Protein AF-A0A661T177-F1 (afdb_monomer_lite)

Sequence (57 aa):
MPVKTEQIVDTVSRLIEPVFDEMGMQLVDVEYVSQGGRWVLRIYADRPGGITLDDCA

Secondary structure (DSSP, 8-state):
----HHHHHHHHHHHHHHHHHHTT-EEEEEEEEEETTEEEEEEEEE-TT---GGGG-

Foldseek 3Di:
DPDPQVNVQVVVCVVCQVVCVVVQKDWDGWGWDQDPNDTDIDTDIAHDVGDDVVNVD

pLDDT: mean 88.07, std 9.69, range [46.28, 95.5]

Structure (mmCIF, N/CA/C/O backbone):
data_AF-A0A661T177-F1
#
_entry.id   AF-A0A661T177-F1
#
loop_
_atom_site.group_PDB
_atom_site.id
_atom_site.type_symbol
_atom_site.label_atom_id
_atom_site.label_alt_id
_atom_site.label_comp_id
_atom_site.label_asym_id
_atom_site.label_entity_id
_atom_site.label_seq_id
_atom_site.pdbx_PDB_ins_code
_atom_site.Cartn_x
_atom_site.Cartn_y
_atom_site.Cartn_z
_atom_site.occupancy
_atom_site.B_iso_or_equiv
_atom_site.auth_seq_id
_atom_site.auth_comp_id
_atom_site.auth_asym_id
_atom_site.auth_atom_id
_atom_site.pdbx_PDB_model_num
ATOM 1 N N . MET A 1 1 ? 13.461 9.171 -19.001 1.00 46.28 1 MET A N 1
ATOM 2 C CA . MET A 1 1 ? 13.819 9.320 -17.574 1.00 46.28 1 MET A CA 1
ATOM 3 C C . MET A 1 1 ? 13.370 8.051 -16.870 1.00 46.28 1 MET A C 1
ATOM 5 O O . MET A 1 1 ? 12.195 7.733 -17.010 1.00 46.28 1 MET A O 1
ATOM 9 N N . PRO A 1 2 ? 14.255 7.269 -16.230 1.00 52.66 2 PRO A N 1
ATOM 10 C CA . PRO A 1 2 ? 13.816 6.092 -15.491 1.00 52.66 2 PRO A CA 1
ATOM 11 C C . PRO A 1 2 ? 13.052 6.579 -14.260 1.00 52.66 2 PRO A C 1
ATOM 13 O O . PRO A 1 2 ? 13.621 7.258 -13.407 1.00 52.66 2 PRO A O 1
ATOM 16 N N . VAL A 1 3 ? 11.752 6.300 -14.207 1.00 60.69 3 VAL A N 1
ATOM 17 C CA . VAL A 1 3 ? 10.963 6.539 -12.999 1.00 60.69 3 VAL A CA 1
ATOM 18 C C . VAL A 1 3 ? 11.530 5.610 -11.932 1.00 60.69 3 VAL A C 1
ATOM 20 O O . VAL A 1 3 ? 11.586 4.397 -12.138 1.00 60.69 3 VAL A O 1
ATOM 23 N N . LYS A 1 4 ? 12.031 6.170 -10.830 1.00 78.44 4 LYS A N 1
ATOM 24 C CA . LYS A 1 4 ? 12.529 5.347 -9.728 1.00 78.44 4 LYS A CA 1
ATOM 25 C C . LYS A 1 4 ? 11.325 4.719 -9.034 1.00 78.44 4 LYS A C 1
ATOM 27 O O . LYS A 1 4 ? 10.388 5.432 -8.692 1.00 78.44 4 LYS A O 1
ATOM 32 N N . THR A 1 5 ? 11.368 3.412 -8.802 1.00 82.62 5 THR A N 1
ATOM 33 C CA . THR A 1 5 ? 10.351 2.648 -8.059 1.00 82.62 5 THR A CA 1
ATOM 34 C C . THR A 1 5 ? 9.924 3.350 -6.767 1.00 82.62 5 THR A C 1
ATOM 36 O O . THR A 1 5 ? 8.738 3.472 -6.497 1.00 82.62 5 THR A O 1
ATOM 39 N N . GLU A 1 6 ? 10.887 3.908 -6.037 1.00 85.62 6 GLU A N 1
ATOM 40 C CA . GLU A 1 6 ? 10.685 4.690 -4.810 1.00 85.62 6 GLU A CA 1
ATOM 41 C C . GLU A 1 6 ? 9.760 5.902 -4.998 1.00 85.62 6 GLU A C 1
ATOM 43 O O . GLU A 1 6 ? 8.923 6.178 -4.149 1.00 85.62 6 GLU A O 1
ATOM 48 N N . GLN A 1 7 ? 9.855 6.603 -6.134 1.00 91.38 7 GLN A N 1
ATOM 49 C CA . GLN A 1 7 ? 8.978 7.740 -6.432 1.00 91.38 7 GLN A CA 1
ATOM 50 C C . GLN A 1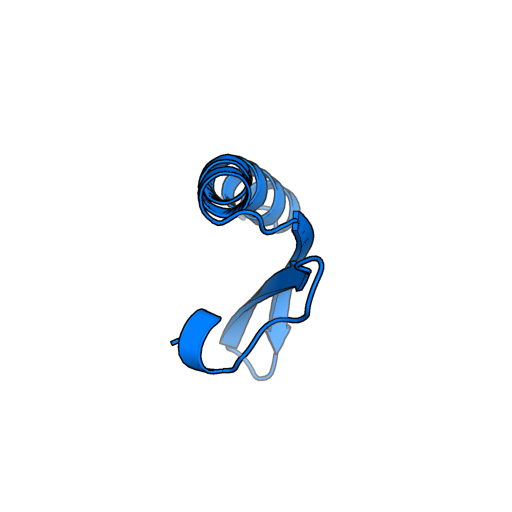 7 ? 7.543 7.293 -6.705 1.00 91.38 7 GLN A C 1
ATOM 52 O O . GLN A 1 7 ? 6.608 8.023 -6.387 1.00 91.38 7 GLN A O 1
ATOM 57 N N . ILE A 1 8 ? 7.365 6.114 -7.309 1.00 91.88 8 ILE A N 1
ATOM 58 C CA . ILE A 1 8 ? 6.037 5.538 -7.548 1.00 91.88 8 ILE A CA 1
ATOM 59 C C . ILE A 1 8 ? 5.421 5.147 -6.213 1.00 91.88 8 ILE A C 1
ATOM 6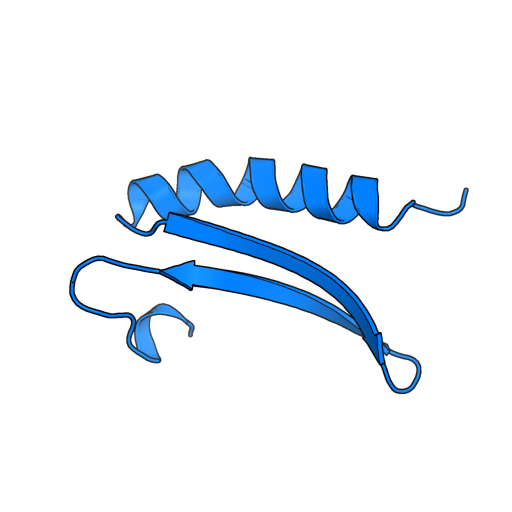1 O O . ILE A 1 8 ? 4.303 5.562 -5.943 1.00 91.88 8 ILE A O 1
ATOM 65 N N . VAL A 1 9 ? 6.167 4.421 -5.377 1.00 94.19 9 VAL A N 1
ATOM 66 C CA . VAL A 1 9 ? 5.739 4.023 -4.029 1.00 94.19 9 VAL A CA 1
ATOM 67 C C . VAL A 1 9 ? 5.322 5.250 -3.216 1.00 94.19 9 VAL A C 1
ATOM 69 O O . VAL A 1 9 ? 4.178 5.320 -2.789 1.00 94.19 9 VAL A O 1
ATOM 72 N N . ASP A 1 10 ? 6.177 6.270 -3.112 1.00 94.56 10 ASP A N 1
ATOM 73 C CA . ASP A 1 10 ? 5.877 7.496 -2.356 1.00 94.56 10 ASP A CA 1
ATOM 74 C C . ASP A 1 10 ? 4.662 8.267 -2.901 1.00 94.56 10 ASP A C 1
ATOM 76 O O . ASP A 1 10 ? 3.834 8.774 -2.142 1.00 94.56 10 ASP A O 1
ATOM 80 N N . THR A 1 11 ? 4.532 8.361 -4.227 1.00 94.81 11 THR A N 1
ATOM 81 C CA . THR A 1 11 ? 3.378 9.032 -4.843 1.00 94.81 11 THR A CA 1
ATOM 82 C C . THR A 1 11 ? 2.094 8.264 -4.553 1.00 94.81 11 THR A C 1
ATOM 84 O O . THR A 1 11 ? 1.083 8.864 -4.204 1.00 94.81 11 THR A O 1
ATOM 87 N N . VAL A 1 12 ? 2.132 6.941 -4.694 1.00 95.25 12 VAL A N 1
ATOM 88 C CA . VAL A 1 12 ? 0.986 6.062 -4.472 1.00 95.25 12 VAL A CA 1
ATOM 89 C C . VAL A 1 12 ? 0.570 6.085 -3.002 1.00 95.25 12 VAL A C 1
ATOM 91 O O . VAL A 1 12 ? -0.607 6.299 -2.733 1.00 95.25 12 VAL A O 1
ATOM 94 N N . SER A 1 13 ? 1.505 5.968 -2.055 1.00 94.69 13 SER A N 1
ATOM 95 C CA . SER A 1 13 ? 1.198 6.023 -0.620 1.00 94.69 13 SER A CA 1
ATOM 96 C C . SER A 1 13 ? 0.479 7.318 -0.241 1.00 94.69 13 SER A C 1
ATOM 98 O O . SER A 1 13 ? -0.601 7.262 0.339 1.00 94.69 13 SER A O 1
ATOM 100 N N . ARG A 1 14 ? 0.991 8.480 -0.676 1.00 95.50 14 ARG A N 1
ATOM 101 C CA . ARG A 1 14 ? 0.371 9.789 -0.386 1.00 95.50 14 ARG A CA 1
ATOM 102 C C . ARG A 1 14 ? -1.017 9.971 -0.996 1.00 95.50 14 ARG A C 1
ATOM 104 O O . ARG A 1 14 ? -1.807 10.763 -0.493 1.00 95.50 14 ARG A O 1
ATOM 111 N N . LEU A 1 15 ? -1.299 9.299 -2.111 1.00 95.00 15 LEU A N 1
ATOM 112 C CA . LEU A 1 15 ? -2.613 9.348 -2.751 1.00 95.00 15 LEU A CA 1
ATOM 113 C C . LEU A 1 15 ? -3.626 8.442 -2.047 1.00 95.00 15 LEU A C 1
ATOM 115 O O . LEU A 1 15 ? -4.809 8.767 -2.023 1.00 95.00 15 LEU A O 1
ATOM 119 N N . ILE A 1 16 ? -3.169 7.312 -1.508 1.00 94.06 16 ILE A N 1
ATOM 120 C CA . ILE A 1 16 ? -4.037 6.268 -0.957 1.00 94.06 16 ILE A CA 1
ATOM 121 C C . ILE A 1 16 ? -4.281 6.453 0.542 1.00 94.06 16 ILE A C 1
ATOM 123 O O . ILE A 1 16 ? -5.387 6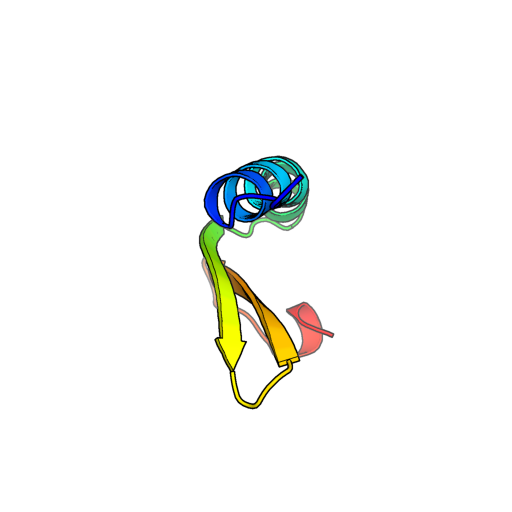.167 0.989 1.00 94.06 16 ILE A O 1
ATOM 127 N N . GLU A 1 17 ? -3.310 6.966 1.304 1.00 93.50 17 GLU A N 1
ATOM 128 C CA . GLU A 1 17 ? -3.456 7.269 2.739 1.00 93.50 17 GLU A CA 1
ATOM 129 C C . GLU A 1 17 ? -4.790 7.946 3.101 1.00 93.50 17 GLU A C 1
ATOM 131 O O . GLU A 1 17 ? -5.526 7.371 3.902 1.00 93.50 17 GLU A O 1
ATOM 136 N N . PRO A 1 18 ? -5.186 9.084 2.490 1.00 95.19 18 PRO A N 1
ATOM 137 C CA . PRO A 1 18 ? -6.445 9.736 2.854 1.00 95.19 18 PRO A CA 1
ATOM 138 C C . PRO A 1 18 ? -7.679 8.885 2.523 1.00 95.19 18 PRO A C 1
ATOM 140 O O . PRO A 1 18 ? -8.673 8.937 3.240 1.00 95.19 18 PRO A O 1
ATOM 143 N N . VAL A 1 19 ? -7.620 8.071 1.464 1.00 92.81 19 VAL A N 1
ATOM 144 C CA . VAL A 1 19 ? -8.714 7.163 1.086 1.00 92.81 19 VAL A CA 1
ATOM 145 C C . VAL A 1 19 ? -8.851 6.042 2.115 1.00 92.81 19 VAL A C 1
ATOM 147 O O . VAL A 1 19 ? -9.957 5.675 2.501 1.00 92.81 19 VAL A O 1
ATOM 150 N N . PHE A 1 20 ? -7.727 5.500 2.581 1.00 92.19 20 PHE A N 1
ATOM 151 C CA . PHE A 1 20 ? -7.725 4.452 3.596 1.00 92.19 20 PHE A CA 1
ATOM 152 C C . PHE A 1 20 ? -8.228 4.989 4.932 1.00 92.19 20 PHE A C 1
ATOM 154 O O . PHE A 1 20 ? -9.095 4.351 5.529 1.00 92.19 20 PHE A O 1
ATOM 161 N N . ASP A 1 21 ? -7.795 6.185 5.332 1.00 90.88 21 ASP A N 1
ATOM 162 C CA . ASP A 1 21 ? -8.290 6.860 6.532 1.00 90.88 21 ASP A CA 1
ATOM 163 C C . ASP A 1 21 ? -9.816 7.061 6.482 1.00 90.88 21 ASP A C 1
ATOM 165 O O . ASP A 1 21 ? -10.516 6.736 7.445 1.00 90.88 21 ASP A O 1
ATOM 169 N N . GLU A 1 22 ? -10.360 7.518 5.347 1.00 92.19 22 GLU A N 1
ATOM 170 C CA . GLU A 1 22 ? -11.811 7.665 5.141 1.00 92.19 22 GLU A CA 1
ATOM 171 C C . GLU A 1 22 ? -12.566 6.329 5.236 1.00 92.19 22 GLU A C 1
ATOM 173 O O . GLU A 1 22 ? -13.696 6.276 5.727 1.00 92.19 22 GLU A O 1
ATOM 178 N N . MET A 1 23 ? -11.936 5.233 4.811 1.00 88.25 23 MET A N 1
ATOM 179 C CA . MET A 1 23 ? -12.487 3.879 4.889 1.00 88.25 23 MET A CA 1
ATOM 180 C C . MET A 1 23 ? -12.191 3.176 6.227 1.00 88.25 23 MET A C 1
ATOM 182 O O . MET A 1 23 ? -12.495 1.983 6.372 1.00 88.25 23 MET A O 1
ATOM 186 N N . GLY A 1 24 ? -11.579 3.871 7.192 1.00 90.19 24 GLY A N 1
ATOM 187 C CA . GLY A 1 24 ? -11.162 3.314 8.481 1.00 90.19 24 GLY A CA 1
ATOM 188 C C . GLY A 1 24 ? -10.107 2.209 8.367 1.00 90.19 24 GLY A C 1
ATOM 189 O O . GLY A 1 24 ? -10.028 1.352 9.245 1.00 90.19 24 GLY A O 1
ATOM 190 N N . MET A 1 25 ? -9.354 2.183 7.269 1.00 91.75 25 MET A N 1
ATOM 191 C CA . MET A 1 25 ? -8.248 1.267 7.004 1.00 91.75 25 MET A CA 1
ATOM 192 C C . MET A 1 25 ? -6.909 1.952 7.268 1.00 91.75 25 MET A C 1
ATOM 194 O O . MET A 1 25 ? -6.804 3.172 7.292 1.00 91.75 25 MET A O 1
ATOM 198 N N . GLN A 1 26 ? -5.870 1.150 7.443 1.00 91.50 26 GLN A N 1
ATOM 199 C CA . GLN A 1 26 ? -4.497 1.588 7.619 1.00 91.50 26 GLN A CA 1
ATOM 200 C C . GLN A 1 26 ? -3.658 1.084 6.455 1.00 91.50 26 GLN A C 1
ATOM 202 O O . GLN A 1 26 ? -3.709 -0.097 6.103 1.00 91.50 26 GLN A O 1
ATOM 207 N N . LEU A 1 27 ? -2.879 1.984 5.859 1.00 93.62 27 LEU A N 1
ATOM 208 C CA . LEU A 1 27 ? -1.892 1.609 4.859 1.00 93.62 27 LEU A CA 1
ATOM 209 C C . LEU A 1 27 ? -0.698 0.981 5.579 1.00 93.62 27 LEU A C 1
ATOM 211 O O . LEU A 1 27 ? -0.082 1.616 6.431 1.00 93.62 27 LEU A O 1
ATOM 215 N N . VAL A 1 28 ? -0.386 -0.269 5.245 1.00 92.88 28 VAL A N 1
ATOM 216 C CA . VAL A 1 28 ? 0.730 -1.007 5.849 1.00 92.88 28 VAL A CA 1
ATOM 217 C C . VAL A 1 28 ? 1.986 -0.861 5.000 1.00 92.88 28 VAL A C 1
ATOM 219 O O . VAL A 1 28 ? 3.048 -0.558 5.536 1.00 92.88 28 VAL A O 1
ATOM 222 N N . ASP A 1 29 ? 1.872 -1.083 3.687 1.00 93.44 29 ASP A N 1
ATOM 223 C CA . ASP A 1 29 ? 3.008 -1.008 2.765 1.00 93.44 29 ASP A CA 1
ATOM 224 C C . ASP A 1 29 ? 2.555 -0.860 1.299 1.00 93.44 29 ASP A C 1
ATOM 226 O O . ASP A 1 29 ? 1.419 -1.197 0.942 1.00 93.44 29 ASP A O 1
ATOM 230 N N . VAL A 1 30 ? 3.457 -0.387 0.436 1.00 95.12 30 VAL A N 1
ATOM 231 C CA . VAL A 1 30 ? 3.270 -0.294 -1.017 1.00 95.12 30 VAL A CA 1
ATOM 232 C C . VAL A 1 30 ? 4.528 -0.789 -1.728 1.00 95.12 30 VAL A C 1
ATOM 234 O O . VAL A 1 30 ? 5.610 -0.223 -1.598 1.00 95.12 30 VAL A O 1
ATOM 237 N N . GLU A 1 31 ? 4.375 -1.803 -2.579 1.00 94.44 31 GLU A N 1
ATOM 238 C CA . GLU A 1 31 ? 5.473 -2.373 -3.361 1.00 94.44 31 GLU A CA 1
ATOM 239 C C . GLU A 1 31 ? 5.232 -2.191 -4.860 1.00 94.44 31 GLU A C 1
ATOM 241 O O . GLU A 1 31 ? 4.148 -2.472 -5.371 1.00 94.44 31 GLU A O 1
ATOM 246 N N . TYR A 1 32 ? 6.275 -1.812 -5.601 1.00 93.31 32 TYR A N 1
ATOM 247 C CA . TYR A 1 32 ? 6.250 -1.799 -7.063 1.00 93.31 32 TYR A CA 1
ATOM 248 C C . TYR A 1 32 ? 7.349 -2.709 -7.625 1.00 93.31 32 TYR A C 1
ATOM 250 O O . TYR A 1 32 ? 8.532 -2.370 -7.630 1.00 93.31 32 TYR A O 1
ATOM 258 N N . VAL A 1 33 ? 6.957 -3.903 -8.074 1.00 92.12 33 VA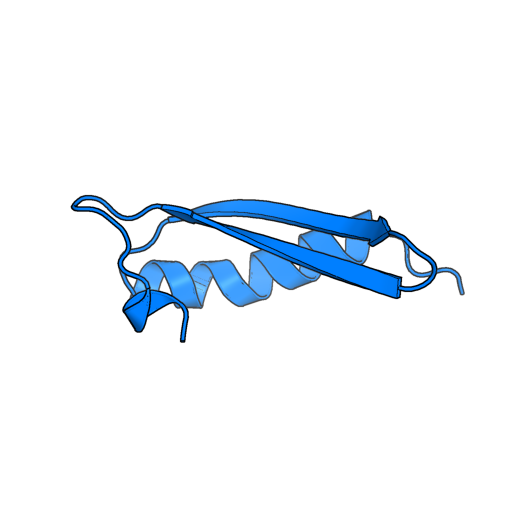L A N 1
ATOM 259 C CA . VAL A 1 33 ? 7.876 -4.994 -8.439 1.00 92.12 33 VAL A CA 1
ATOM 260 C C . VAL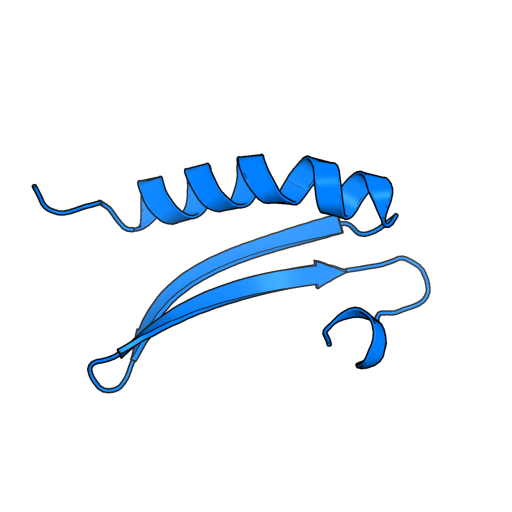 A 1 33 ? 7.716 -5.408 -9.899 1.00 92.12 33 VAL A C 1
ATOM 262 O O . VAL A 1 33 ? 6.615 -5.409 -10.444 1.00 92.12 33 VAL A O 1
ATOM 265 N N . SER A 1 34 ? 8.819 -5.792 -10.545 1.00 90.38 34 SER A N 1
ATOM 266 C CA . SER A 1 34 ? 8.798 -6.395 -11.883 1.00 90.38 34 SER A CA 1
ATOM 267 C C . SER A 1 34 ? 8.866 -7.915 -11.755 1.00 90.38 34 SER A C 1
ATOM 269 O O . SER A 1 34 ? 9.873 -8.460 -11.305 1.00 90.38 34 SER A O 1
ATOM 271 N N . GLN A 1 35 ? 7.792 -8.608 -12.133 1.00 88.62 35 GLN A N 1
ATOM 272 C CA . GLN A 1 35 ? 7.680 -10.064 -12.071 1.00 88.62 35 GLN A CA 1
ATOM 273 C C . GLN A 1 35 ? 7.198 -10.602 -13.423 1.00 88.62 35 GLN A C 1
ATOM 275 O O . GLN A 1 35 ? 6.171 -10.179 -13.950 1.00 88.62 35 GLN A O 1
ATOM 280 N N . GLY A 1 36 ? 7.949 -11.539 -14.014 1.00 86.19 36 GLY A N 1
ATOM 281 C CA . GLY A 1 36 ? 7.552 -12.200 -15.266 1.00 86.19 36 GLY A CA 1
ATOM 282 C C . GLY A 1 36 ? 7.406 -11.257 -16.469 1.00 86.19 36 GLY A C 1
ATOM 283 O O . GLY A 1 36 ? 6.560 -11.488 -17.327 1.00 86.19 36 GLY A O 1
ATOM 284 N N . GLY A 1 37 ? 8.186 -10.170 -16.515 1.00 90.44 37 GLY A N 1
ATOM 285 C CA . GLY A 1 37 ? 8.107 -9.160 -17.578 1.00 90.44 37 GLY A CA 1
ATOM 286 C C . GLY A 1 37 ? 6.932 -8.185 -17.443 1.00 90.44 37 GLY A C 1
ATOM 287 O O . GLY A 1 37 ? 6.679 -7.409 -18.363 1.00 90.44 37 GLY A O 1
ATOM 288 N N . ARG A 1 38 ? 6.214 -8.210 -16.315 1.00 90.31 38 ARG A N 1
ATOM 289 C CA . ARG A 1 38 ? 5.135 -7.272 -15.989 1.00 90.31 38 ARG A CA 1
ATOM 290 C C . ARG A 1 38 ? 5.461 -6.521 -14.709 1.00 90.31 38 ARG A C 1
ATOM 292 O O . ARG A 1 38 ? 6.092 -7.065 -13.807 1.00 90.31 38 ARG A O 1
ATOM 299 N N . TRP A 1 39 ? 4.991 -5.285 -14.629 1.00 90.88 39 TRP A N 1
ATOM 300 C CA . TRP A 1 39 ? 5.042 -4.502 -13.402 1.00 90.88 39 TRP A CA 1
ATOM 301 C C . TRP A 1 39 ? 3.783 -4.745 -12.577 1.00 90.88 39 TRP A C 1
ATOM 303 O O . TRP A 1 39 ? 2.675 -4.714 -13.111 1.00 90.88 39 TRP A O 1
ATOM 313 N N . VAL A 1 40 ? 3.968 -4.990 -11.285 1.00 92.44 40 VAL A N 1
ATOM 314 C CA . VAL A 1 40 ? 2.909 -5.244 -10.312 1.00 92.44 40 VAL A CA 1
ATOM 315 C C . VAL A 1 40 ? 3.032 -4.201 -9.212 1.00 92.44 40 VAL A C 1
ATOM 317 O O . VAL A 1 40 ? 4.095 -4.063 -8.609 1.00 92.44 40 VAL A O 1
ATOM 320 N N . LEU A 1 41 ? 1.943 -3.478 -8.962 1.00 93.00 41 LEU A N 1
ATOM 321 C CA . LEU A 1 41 ? 1.788 -2.621 -7.793 1.00 93.00 41 LEU A CA 1
ATOM 322 C C . LEU A 1 41 ? 1.002 -3.408 -6.742 1.00 93.00 41 LEU A C 1
ATOM 324 O O . LEU A 1 41 ? -0.075 -3.920 -7.045 1.00 93.00 41 LEU A O 1
ATOM 328 N N . ARG A 1 42 ? 1.549 -3.531 -5.538 1.00 94.31 42 ARG A N 1
ATOM 329 C CA . ARG A 1 42 ? 0.891 -4.167 -4.396 1.00 94.31 42 ARG A CA 1
ATOM 330 C C . ARG A 1 42 ? 0.685 -3.125 -3.321 1.00 94.31 42 ARG A C 1
ATOM 332 O O . ARG A 1 42 ? 1.597 -2.360 -3.029 1.00 94.31 42 ARG A O 1
ATOM 339 N N . ILE A 1 43 ? -0.511 -3.112 -2.761 1.00 93.25 43 ILE A N 1
ATOM 340 C CA . ILE A 1 43 ? -0.903 -2.221 -1.680 1.00 93.25 43 ILE A CA 1
ATOM 341 C C . ILE A 1 43 ? -1.381 -3.131 -0.558 1.00 93.25 43 ILE A C 1
ATOM 343 O O . ILE A 1 43 ? -2.254 -3.973 -0.776 1.00 93.25 43 ILE A O 1
ATOM 347 N N . TYR A 1 44 ? -0.775 -2.991 0.612 1.00 92.69 44 TYR A N 1
ATOM 348 C CA . TYR A 1 44 ? -1.124 -3.760 1.793 1.00 92.69 44 TYR A CA 1
ATOM 349 C C . TYR A 1 44 ? -1.933 -2.866 2.722 1.00 92.69 44 TYR A C 1
ATOM 351 O O . TYR A 1 44 ? -1.493 -1.779 3.093 1.00 92.69 44 TYR A O 1
ATOM 359 N N . ALA A 1 45 ? -3.123 -3.332 3.076 1.00 91.88 45 ALA A N 1
ATOM 360 C CA . ALA A 1 45 ? -4.050 -2.640 3.953 1.00 91.88 45 ALA A CA 1
ATOM 361 C C . ALA A 1 45 ? -4.321 -3.500 5.188 1.00 91.88 45 ALA A C 1
ATOM 363 O O . ALA A 1 45 ? -4.324 -4.729 5.091 1.00 91.88 45 ALA A O 1
ATOM 364 N N . ASP A 1 46 ? -4.593 -2.856 6.317 1.00 90.19 46 ASP A N 1
ATOM 365 C CA . ASP A 1 46 ? -5.168 -3.497 7.497 1.00 90.19 46 ASP A CA 1
ATOM 366 C C . ASP A 1 46 ? -6.376 -2.698 8.003 1.00 90.19 46 ASP A C 1
ATOM 368 O O . ASP A 1 46 ? -6.481 -1.493 7.785 1.00 90.19 46 ASP A O 1
ATOM 372 N N . ARG A 1 47 ? -7.316 -3.366 8.668 1.00 91.00 47 ARG A N 1
ATOM 373 C CA . ARG A 1 47 ? -8.468 -2.726 9.308 1.00 91.00 47 ARG A CA 1
ATOM 374 C C . ARG A 1 47 ? -8.733 -3.401 10.649 1.00 91.00 47 ARG A C 1
ATOM 376 O O . ARG A 1 47 ? -8.891 -4.625 10.689 1.00 91.00 47 ARG A O 1
ATOM 383 N N . PRO A 1 48 ? -8.902 -2.636 11.742 1.00 83.75 48 PRO A N 1
ATOM 384 C CA . PRO A 1 48 ? -9.403 -3.187 12.995 1.00 83.75 48 PRO A CA 1
ATOM 385 C C . PRO A 1 48 ? -10.767 -3.867 12.781 1.00 83.75 48 PRO A C 1
ATOM 387 O O . PRO A 1 48 ? -11.751 -3.207 12.459 1.00 83.75 48 PRO A O 1
ATOM 390 N N . GLY A 1 49 ? -10.826 -5.191 12.953 1.00 83.50 49 GLY A N 1
ATOM 391 C CA . GLY A 1 49 ? -12.023 -6.002 12.672 1.00 83.50 49 GLY A CA 1
ATOM 392 C C . GLY A 1 49 ? -11.922 -6.888 11.424 1.00 83.50 49 GLY A C 1
ATOM 393 O O . GLY A 1 49 ? -12.798 -7.723 11.210 1.00 83.50 49 GLY A O 1
ATOM 394 N N . GLY A 1 50 ? -10.827 -6.773 10.671 1.00 84.69 50 GLY A N 1
ATOM 395 C CA . GLY A 1 50 ? -10.539 -7.569 9.484 1.00 84.69 50 GLY A CA 1
ATOM 396 C C . GLY A 1 50 ? -10.940 -6.875 8.183 1.00 84.69 50 GLY A C 1
ATOM 397 O O . GLY A 1 50 ? -11.782 -5.978 8.156 1.00 84.69 50 GLY A O 1
ATOM 398 N N . ILE A 1 51 ? -10.309 -7.321 7.100 1.00 85.94 51 ILE A N 1
ATOM 399 C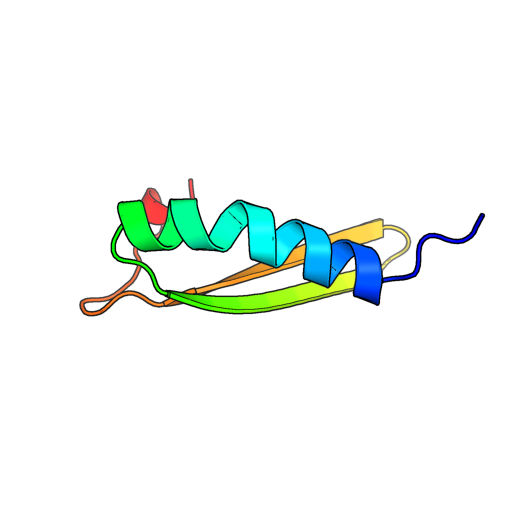 CA . ILE A 1 51 ? -10.609 -6.929 5.722 1.00 85.94 51 ILE A CA 1
ATOM 400 C C . ILE A 1 51 ? -11.251 -8.131 5.034 1.00 85.94 51 ILE A C 1
ATOM 402 O O . ILE A 1 51 ? -10.754 -9.257 5.132 1.00 85.94 51 ILE A O 1
ATOM 406 N N . THR A 1 52 ? -12.369 -7.901 4.357 1.00 87.62 52 THR A N 1
ATOM 407 C CA . THR A 1 52 ? -13.052 -8.910 3.545 1.00 87.62 52 THR A CA 1
ATOM 408 C C . THR A 1 52 ? -12.657 -8.773 2.075 1.00 87.62 52 THR A C 1
ATOM 410 O O . THR A 1 52 ? -12.127 -7.748 1.661 1.00 87.62 52 THR A O 1
ATOM 413 N N . LEU A 1 53 ? -12.918 -9.796 1.254 1.00 83.31 53 LEU A N 1
ATOM 414 C CA . LEU A 1 53 ? -12.679 -9.683 -0.193 1.00 83.31 53 LEU A CA 1
ATOM 415 C C . LEU A 1 53 ? -13.522 -8.581 -0.846 1.00 83.31 53 LEU A C 1
ATOM 417 O O . LEU A 1 53 ? -13.065 -7.983 -1.814 1.00 83.31 53 LEU A O 1
ATOM 421 N N . ASP A 1 54 ? -14.710 -8.302 -0.309 1.00 84.31 54 ASP A N 1
ATOM 422 C CA . ASP A 1 54 ? -15.593 -7.252 -0.821 1.00 84.31 54 ASP A CA 1
ATOM 423 C C . ASP A 1 54 ? -15.023 -5.849 -0.567 1.00 84.31 54 ASP A C 1
ATOM 425 O O . ASP A 1 54 ? -15.310 -4.927 -1.320 1.00 84.31 54 ASP A O 1
ATOM 429 N N . ASP A 1 55 ? -14.160 -5.685 0.443 1.00 80.12 55 ASP A N 1
ATOM 430 C CA . ASP A 1 55 ? -13.427 -4.435 0.674 1.00 80.12 55 ASP A CA 1
ATOM 431 C C . ASP A 1 55 ? -12.308 -4.205 -0.362 1.00 80.12 55 ASP A C 1
ATOM 433 O O . ASP A 1 55 ? -11.771 -3.101 -0.459 1.00 80.12 55 ASP A O 1
ATOM 437 N N . CYS A 1 56 ? -11.932 -5.246 -1.115 1.00 77.62 56 CYS A N 1
ATOM 438 C CA . CYS A 1 56 ? -10.856 -5.223 -2.110 1.00 77.62 56 CYS A CA 1
ATOM 439 C C . CYS A 1 56 ? -11.348 -5.243 -3.571 1.00 77.62 56 CYS A C 1
ATOM 441 O O . CYS A 1 56 ? -10.504 -5.173 -4.470 1.00 77.62 56 CYS A O 1
ATOM 443 N N . ALA A 1 57 ? -12.655 -5.406 -3.808 1.00 72.38 57 ALA A N 1
ATOM 444 C CA . ALA A 1 57 ? -13.272 -5.534 -5.135 1.00 72.38 57 ALA A CA 1
ATOM 445 C C . ALA A 1 57 ? -13.732 -4.180 -5.697 1.00 72.38 57 ALA A C 1
ATOM 447 O O . ALA A 1 57 ? -13.539 -3.974 -6.919 1.00 72.38 57 ALA A O 1
#

Radius of gyration: 12.94 Å; chains: 1; bounding box: 29×22×31 Å

=== Feature glossary ===
A reading guide for the features in this record.

Start from the sequence.

  · This is the polypeptide sequence — one letter per residue, N-terminus first. Length ranges from a few dozen residues for small domains to over a thousand for large multi-domain proteins.

Fold it, and you get atomic coordinates and the backbone conformation that goes with them.

  · Structure coordinates are given as an mmCIF _atom_site loop: one row per atom with element, residue name, chain id, sequence number, and x/y/z position in Å. Only the four main-chain atoms per residue are included here; side chains are omitted to keep the record compact.

  · Backbone dihedral angles. Every residue except chain termini has a φ (preceding-C → N → Cα → C) and a ψ (N → Cα → C → next-N). They are reported in degrees following the IUPAC sign convention. Secondary structure is essentially a statement about which (φ, ψ) basin each residue occupies.

  · The SS8 string is DSSP's per-residue secondary-structure call. α-helix (H) means an i→i+4 H-bond ladder; β-strand (E) means the residue participates in a β-sheet; 3₁₀ (G) and π (I) are tighter and wider helices; T/S are turns/bends; '-' is loop.

  · SS3 is a coarse helix/strand/coil call (letters a/b/c) made by the P-SEA algorithm from inter-Cα distances and dihedrals. It is less detailed than DSSP but needs only Cα positions.

Summarize the fold with a handful of shape descriptors and a per-residue structural alphabet.

  · Radius of gyration (Rg) is the root-mean-square distance of Cα atoms from their centroid — a single number for overall size and compactness. A globular domain of N residues has Rg ≈ 2.2·N^0.38 Å; an extended or disordered chain has a much larger Rg. The Cα contact count is the number of residue pairs whose Cα atoms are within 8 Å and are more than four positions apart in sequence — a standard proxy for tertiary packing density. The bounding box is the smallest axis-aligned box enclosing all Cα atoms.

  · The Foldseek 3Di string encodes local tertiary geometry as a 20-letter alphabet — one character per residue — derived from the relative positions of nearby Cα atoms. Unlike the amino-acid sequence, 3Di is a direct function of the 3D structure, so two proteins with the same fold have similar 3Di strings even at low sequence identity.

  · Solvent-accessible surface area (SASA) is the area in Å² traced out by the centre of a 1.4 Å probe sphere (a water molecule) rolled over the protein's van der Waals surface (Shrake–Rupley / Lee–Richards construction). Buried residues have near-zero SASA; fully exposed residues can exceed 200 Å². The total SASA scales roughly with the number of surface residues.

Ask how reliable the model is.

  · pLDDT (predicted Local Distance Difference Test) is AlphaFold's per-residue confidence score, ranging from 0 to 100. Values above 90 indicate high confidence (typically well-packed cores); 70–90 is confident; 50–70 low confidence; below 50 usually means the region is disordered or the prediction is unreliable there. AlphaFold stores pLDDT in the mmCIF B-factor column.

  · B-factor (Debye–Waller factor) reflects atomic displacement in the crystal lattice. It is an experimental observable (units Å²), not a prediction; low values mean the atom is pinned down, high values mean it moves or is heterogeneous across the crystal.

  · Predicted Aligned Error (PAE) is an AlphaFold confidence matrix: entry (i, j) is the expected error in the position of residue j, in ångströms, when the prediction is superimposed on the true structure at residue i. Low PAE within a block of residues means that block is internally rigid and well-predicted; high PAE between two blocks means their relative placement is uncertain even if each block individually is confident.

Place it in context: what it resembles, what it is annotated as, and how it looks.

  · Nearest PDB neighbors are the top structural matches found by Foldseek when searching this structure against the entire Protein Data Bank. Each hit reports a TM-score (0 to 1; >0.5 almost always implies the same fold) and an E-value. These are *structural* homologs — they may share no detectable sequence similarity.

  · Functional annotations link the protein to curated databases. InterPro entries identify conserved domains and families by matching the sequence against member-database signatures (Pfam, PROSITE, CDD, …). Gene Ontology (GO) terms describe molecular function, biological process, and cellular component in a controlled vocabulary. CATH places the structure in a hierarchical fold classification (Class/Architecture/Topology/Homologous-superfamily). The organism is the source species.

  · Three diagnostic plots accompany the record. The Cα contact map visualizes the tertiary structure as a 2D adjacency matrix (8 Å cutoff, sequence-local contacts suppressed). The Ramachandran plot shows the distribution of backbone (φ, ψ) torsions, with points in the α and β basins reflecting secondary structure content. The PAE plot shows AlphaFold's inter-residue confidence as a color matrix.

  · Six rendered views show the 3D structure from the faces of a cube — i.e. along ±x, ±y, ±z. Rendering representation is drawn randomly per protein from cartoon (secondary-structure ribbons), sticks (backbone bonds), or molecular surface; coloring is either N→C rainbow (blue at the N-terminus through red at the C-terminus) or one color per chain.